Protein AF-S6TTN2-F1 (afdb_monomer_lite)

Structure (mmCIF, N/CA/C/O backbone):
data_AF-S6TTN2-F1
#
_entry.id   AF-S6TTN2-F1
#
loop_
_atom_site.group_PDB
_atom_site.id
_atom_site.type_symbol
_atom_site.label_atom_id
_atom_site.label_alt_id
_atom_site.label_comp_id
_atom_site.label_asym_id
_atom_site.label_entity_id
_atom_site.label_seq_id
_atom_site.pdbx_PDB_ins_code
_atom_site.Cartn_x
_atom_site.Cartn_y
_atom_site.Cartn_z
_atom_site.occupancy
_atom_site.B_iso_or_equiv
_atom_site.auth_seq_id
_atom_site.auth_comp_id
_atom_site.auth_asym_id
_atom_site.auth_atom_id
_atom_site.pdbx_PDB_model_num
ATOM 1 N N . THR A 1 1 ? 13.564 28.630 -13.270 1.00 75.12 1 THR A N 1
ATOM 2 C CA . THR A 1 1 ? 12.794 27.439 -13.694 1.00 75.12 1 THR A CA 1
ATOM 3 C C . THR A 1 1 ? 11.323 27.733 -13.494 1.00 75.12 1 THR A C 1
ATOM 5 O O . THR A 1 1 ? 10.990 28.326 -12.478 1.00 75.12 1 THR A O 1
ATOM 8 N N . THR A 1 2 ? 10.457 27.401 -14.454 1.00 95.94 2 THR A N 1
ATOM 9 C CA . THR A 1 2 ? 8.998 27.529 -14.268 1.00 95.94 2 THR A CA 1
ATOM 10 C C . THR A 1 2 ? 8.430 26.256 -13.643 1.00 95.94 2 THR A C 1
ATOM 12 O O . THR A 1 2 ? 9.112 25.223 -13.615 1.00 95.94 2 THR A O 1
ATOM 15 N N . LEU A 1 3 ? 7.190 26.316 -13.152 1.00 96.75 3 LEU A N 1
ATOM 16 C CA . LEU A 1 3 ? 6.496 25.142 -12.624 1.00 96.75 3 LEU A CA 1
ATOM 17 C C . LEU A 1 3 ? 6.340 24.061 -13.701 1.00 96.75 3 LEU A C 1
ATOM 19 O O . LEU A 1 3 ? 6.606 22.893 -13.437 1.00 96.75 3 LEU A O 1
ATOM 23 N N . GLU A 1 4 ? 5.993 24.447 -14.926 1.00 96.94 4 GLU A N 1
ATOM 24 C CA . GLU A 1 4 ? 5.818 23.544 -16.066 1.00 96.94 4 GLU A CA 1
ATOM 25 C C . GLU A 1 4 ? 7.127 22.831 -16.405 1.00 96.94 4 GLU A C 1
ATOM 27 O O . GLU A 1 4 ? 7.146 21.621 -16.631 1.00 96.94 4 GLU A O 1
ATOM 32 N N . GLN A 1 5 ? 8.244 23.564 -16.395 1.00 96.81 5 GLN A N 1
ATOM 33 C CA . GLN A 1 5 ? 9.552 22.982 -16.670 1.00 96.81 5 GLN A CA 1
ATOM 34 C C . GLN A 1 5 ? 9.994 22.029 -15.553 1.00 96.81 5 GLN A C 1
ATOM 36 O O . GLN A 1 5 ? 10.548 20.961 -15.830 1.00 96.81 5 GLN A O 1
ATOM 41 N N . ALA A 1 6 ? 9.738 22.389 -14.292 1.00 97.31 6 ALA A N 1
ATOM 42 C CA . ALA A 1 6 ? 10.011 21.520 -13.154 1.00 97.31 6 ALA A CA 1
ATOM 43 C C . ALA A 1 6 ? 9.157 20.243 -13.221 1.00 97.31 6 ALA A C 1
ATOM 45 O O . ALA A 1 6 ? 9.702 19.145 -13.120 1.00 97.31 6 ALA A O 1
ATOM 46 N N . ALA A 1 7 ? 7.854 20.370 -13.486 1.00 97.50 7 ALA A N 1
ATOM 47 C CA . ALA A 1 7 ? 6.935 19.245 -13.632 1.00 97.50 7 ALA A CA 1
ATOM 48 C C . ALA A 1 7 ? 7.353 18.315 -14.778 1.00 97.50 7 ALA A C 1
ATOM 50 O O . ALA A 1 7 ? 7.484 17.113 -14.567 1.00 97.50 7 ALA A O 1
ATOM 51 N N . ARG A 1 8 ? 7.663 18.860 -15.964 1.00 97.56 8 ARG A N 1
ATOM 52 C CA . ARG A 1 8 ? 8.171 18.081 -17.107 1.00 97.56 8 ARG A CA 1
ATOM 53 C C . ARG A 1 8 ? 9.429 17.295 -16.746 1.00 97.56 8 ARG A C 1
ATOM 55 O O . ARG A 1 8 ? 9.555 16.132 -17.118 1.00 97.56 8 ARG A O 1
ATOM 62 N N . THR A 1 9 ? 10.341 17.920 -16.007 1.00 97.75 9 THR A N 1
ATOM 63 C CA . THR A 1 9 ? 11.588 17.280 -15.576 1.00 97.75 9 THR A CA 1
ATOM 64 C C . THR A 1 9 ? 11.305 16.127 -14.612 1.00 97.75 9 THR A C 1
ATOM 66 O O . THR A 1 9 ? 11.787 15.020 -14.832 1.00 97.75 9 THR A O 1
ATOM 69 N N . GLN A 1 10 ? 10.486 16.352 -13.581 1.00 97.94 10 GLN A N 1
ATOM 70 C CA . GLN A 1 10 ? 10.132 15.313 -12.607 1.00 97.94 10 GLN A CA 1
ATOM 71 C C . GLN A 1 10 ? 9.367 14.154 -13.256 1.00 97.94 10 GLN A C 1
ATOM 73 O O . GLN A 1 10 ? 9.673 12.994 -12.985 1.00 97.94 10 GLN A O 1
ATOM 78 N N . LEU A 1 11 ? 8.437 14.452 -14.170 1.00 97.56 11 LEU A N 1
ATOM 79 C CA . LEU A 1 11 ? 7.729 13.440 -14.955 1.00 97.56 11 LEU A CA 1
ATOM 80 C C . LEU A 1 11 ? 8.694 12.609 -15.804 1.00 97.56 11 LEU A C 1
ATOM 82 O O . LEU A 1 11 ? 8.561 11.388 -15.838 1.00 97.56 11 LEU A O 1
ATOM 86 N N . GLY A 1 12 ? 9.691 13.237 -16.433 1.00 97.38 12 GLY A N 1
ATOM 87 C CA . GLY A 1 12 ? 10.743 12.527 -17.161 1.00 97.38 12 GLY A CA 1
ATOM 88 C C . GLY A 1 12 ? 11.504 11.540 -16.270 1.00 97.38 12 GLY A C 1
ATOM 89 O O . GLY A 1 12 ? 11.642 10.371 -16.630 1.00 97.38 12 GLY A O 1
ATOM 90 N N . TRP A 1 13 ? 11.918 11.976 -15.076 1.00 97.88 13 TRP A N 1
ATOM 91 C CA . TRP A 1 13 ? 12.626 11.129 -14.110 1.00 97.88 13 TRP A CA 1
ATOM 92 C C . TRP A 1 13 ? 11.796 9.935 -13.637 1.00 97.88 13 TRP A C 1
ATOM 94 O O . TRP A 1 13 ? 12.267 8.798 -13.714 1.00 97.88 13 TRP A O 1
ATOM 104 N N . ILE A 1 14 ? 10.558 10.161 -13.181 1.00 97.31 14 ILE A N 1
ATOM 105 C CA . ILE A 1 14 ? 9.725 9.055 -12.693 1.00 97.31 14 ILE A CA 1
ATOM 106 C C . ILE A 1 14 ? 9.326 8.103 -13.830 1.00 97.31 14 ILE A C 1
ATOM 108 O O . ILE A 1 14 ? 9.233 6.897 -13.612 1.00 97.31 14 ILE A O 1
ATOM 112 N N . THR A 1 15 ? 9.157 8.611 -15.056 1.00 96.25 15 THR A N 1
ATOM 113 C CA . THR A 1 15 ? 8.843 7.781 -16.228 1.00 96.25 15 THR A CA 1
ATOM 114 C C . THR A 1 15 ? 10.025 6.896 -16.596 1.00 96.25 15 THR A C 1
ATOM 116 O O . THR A 1 15 ? 9.835 5.699 -16.777 1.00 96.25 15 THR A O 1
ATOM 119 N N . ALA A 1 16 ? 11.247 7.435 -16.635 1.00 95.81 16 ALA A N 1
ATOM 120 C CA . ALA A 1 16 ? 12.451 6.641 -16.887 1.00 95.81 16 ALA A CA 1
ATOM 121 C C . ALA A 1 16 ? 12.633 5.530 -15.838 1.00 95.81 16 ALA A C 1
ATOM 123 O O . ALA A 1 16 ? 12.901 4.382 -16.189 1.00 95.81 16 ALA A O 1
ATOM 124 N N . TRP A 1 17 ? 12.404 5.843 -14.558 1.00 95.94 17 TRP A N 1
ATOM 125 C CA . TRP A 1 17 ? 12.431 4.850 -13.482 1.00 95.94 17 TRP A CA 1
ATOM 126 C C . TRP A 1 17 ? 11.371 3.748 -13.670 1.00 95.94 17 TRP A C 1
ATOM 128 O O . TRP A 1 17 ? 11.666 2.563 -13.507 1.00 95.94 17 TRP A O 1
ATOM 138 N N . ARG A 1 18 ? 10.141 4.114 -14.064 1.00 96.38 18 ARG A N 1
ATOM 139 C CA . ARG A 1 18 ? 9.062 3.150 -14.351 1.00 96.38 18 ARG A CA 1
ATOM 140 C C . ARG A 1 18 ? 9.333 2.316 -15.601 1.00 96.38 18 ARG A C 1
ATOM 142 O O . ARG A 1 18 ? 8.985 1.143 -15.608 1.00 96.38 18 ARG A O 1
ATOM 149 N N . ILE A 1 19 ? 9.971 2.860 -16.634 1.00 94.56 19 ILE A N 1
ATOM 150 C CA . ILE A 1 19 ? 10.371 2.078 -17.814 1.00 94.56 19 ILE A CA 1
ATOM 151 C C . ILE A 1 19 ? 11.280 0.919 -17.387 1.00 94.56 19 ILE A C 1
ATOM 153 O O . ILE A 1 19 ? 10.983 -0.235 -17.689 1.00 94.56 19 ILE A O 1
ATOM 157 N N . ASP A 1 20 ? 12.325 1.208 -16.610 1.00 93.38 20 ASP A N 1
ATOM 158 C CA . ASP A 1 20 ? 13.263 0.190 -16.127 1.00 93.38 20 ASP A CA 1
ATOM 159 C C . ASP A 1 20 ? 12.567 -0.894 -15.284 1.00 93.38 20 ASP A C 1
ATOM 161 O O . ASP A 1 20 ? 12.729 -2.092 -15.531 1.00 93.38 20 ASP A O 1
ATOM 165 N N . ARG A 1 21 ? 11.741 -0.489 -14.308 1.00 94.38 21 ARG A N 1
ATOM 166 C CA . ARG A 1 21 ? 11.146 -1.419 -13.330 1.00 94.38 21 ARG A CA 1
ATOM 167 C C . ARG A 1 21 ? 9.853 -2.072 -13.767 1.00 94.38 21 ARG A C 1
ATOM 169 O O . ARG A 1 21 ? 9.667 -3.266 -13.542 1.00 94.38 21 ARG A O 1
ATOM 176 N N . TYR A 1 22 ? 8.952 -1.309 -14.364 1.00 95.12 22 TYR A N 1
ATOM 177 C CA . TYR A 1 22 ? 7.606 -1.771 -14.678 1.00 95.12 22 TYR A CA 1
ATOM 178 C C . TYR A 1 22 ? 7.543 -2.339 -16.098 1.00 95.12 22 TYR A C 1
ATOM 180 O O . TYR A 1 22 ? 7.048 -3.449 -16.285 1.00 95.12 22 TYR A O 1
ATOM 188 N N . ALA A 1 23 ? 8.107 -1.647 -17.095 1.00 90.94 23 ALA A N 1
ATOM 189 C CA . ALA A 1 23 ? 7.999 -2.081 -18.490 1.00 90.94 23 ALA A CA 1
ATOM 190 C C . ALA A 1 23 ? 8.924 -3.257 -18.852 1.00 90.94 23 ALA A C 1
ATOM 192 O O . ALA A 1 23 ? 8.562 -4.072 -19.704 1.00 90.94 23 ALA A O 1
ATOM 193 N N . PHE A 1 24 ? 10.078 -3.402 -18.194 1.00 86.50 24 PHE A N 1
ATOM 194 C CA . PHE A 1 24 ? 11.030 -4.496 -18.450 1.00 86.50 24 PHE A CA 1
ATOM 195 C C . PHE A 1 24 ? 11.011 -5.616 -17.397 1.00 86.50 24 PHE A C 1
ATOM 197 O O . PHE A 1 24 ? 11.959 -6.389 -17.291 1.00 86.50 24 PHE A O 1
ATOM 204 N N . ALA A 1 25 ? 9.914 -5.741 -16.639 1.00 75.38 25 ALA A N 1
ATOM 205 C CA . ALA A 1 25 ? 9.649 -6.834 -15.692 1.00 75.38 25 ALA A CA 1
ATOM 206 C C . ALA A 1 25 ? 10.694 -7.038 -14.571 1.00 75.38 25 ALA A C 1
ATOM 208 O O . ALA A 1 25 ? 10.654 -8.060 -13.883 1.00 75.38 25 ALA A O 1
ATOM 209 N N . SER A 1 26 ? 11.578 -6.064 -14.332 1.00 90.69 26 SER A N 1
ATOM 210 C CA . SER A 1 26 ? 12.580 -6.116 -13.257 1.00 90.69 26 SER A CA 1
ATOM 211 C C . SER A 1 26 ? 12.004 -5.781 -11.868 1.00 90.69 26 SER A C 1
ATOM 213 O O . SER A 1 26 ? 12.695 -5.878 -10.852 1.00 90.69 26 SER A O 1
ATOM 215 N N . LEU A 1 27 ? 10.712 -5.422 -11.800 1.00 94.50 27 LEU A N 1
ATOM 216 C CA . LEU A 1 27 ? 9.975 -5.174 -10.559 1.00 94.50 27 LEU A CA 1
ATOM 217 C C . LEU A 1 27 ? 10.109 -6.328 -9.561 1.00 94.50 27 LEU A C 1
ATOM 219 O O . LEU A 1 27 ? 10.346 -6.083 -8.382 1.00 94.50 27 LEU A O 1
ATOM 223 N N . LYS A 1 28 ? 9.987 -7.579 -10.023 1.00 92.25 28 LYS A N 1
ATOM 224 C CA . LYS A 1 28 ? 9.980 -8.761 -9.144 1.00 92.25 28 LYS A CA 1
ATOM 225 C C . LYS A 1 28 ? 11.299 -8.958 -8.393 1.00 92.25 28 LYS A C 1
ATOM 227 O O . LYS A 1 28 ? 11.312 -9.628 -7.369 1.00 92.25 28 LYS A O 1
ATOM 232 N N . GLN A 1 29 ? 12.392 -8.388 -8.891 1.00 94.06 29 GLN A N 1
ATOM 233 C CA . GLN A 1 29 ? 13.716 -8.428 -8.272 1.00 94.06 29 GLN A CA 1
ATOM 234 C C . GLN A 1 29 ? 14.023 -7.156 -7.466 1.00 94.06 29 GLN A C 1
ATOM 236 O O . GLN A 1 29 ? 15.052 -7.084 -6.797 1.00 94.06 29 GLN A O 1
ATOM 241 N N . ALA A 1 30 ? 13.165 -6.135 -7.524 1.00 95.88 30 ALA A N 1
ATOM 242 C CA . ALA A 1 30 ? 13.400 -4.881 -6.831 1.00 95.88 30 ALA A CA 1
ATOM 243 C C . ALA A 1 30 ? 13.130 -5.020 -5.326 1.00 95.88 30 ALA A C 1
ATOM 245 O O . ALA A 1 30 ? 12.055 -5.449 -4.908 1.00 95.88 30 ALA A O 1
ATOM 246 N N . THR A 1 31 ? 14.079 -4.575 -4.499 1.00 96.94 31 THR A N 1
ATOM 247 C CA . THR A 1 31 ? 13.989 -4.679 -3.033 1.00 96.94 31 THR A CA 1
ATOM 248 C C . THR A 1 31 ? 12.707 -4.069 -2.468 1.00 96.94 31 THR A C 1
ATOM 250 O O . THR A 1 31 ? 12.076 -4.682 -1.616 1.00 96.94 31 THR A O 1
ATOM 253 N N . PHE A 1 32 ? 12.275 -2.907 -2.976 1.00 96.12 32 PHE A N 1
ATOM 254 C CA . PHE A 1 32 ? 11.053 -2.251 -2.49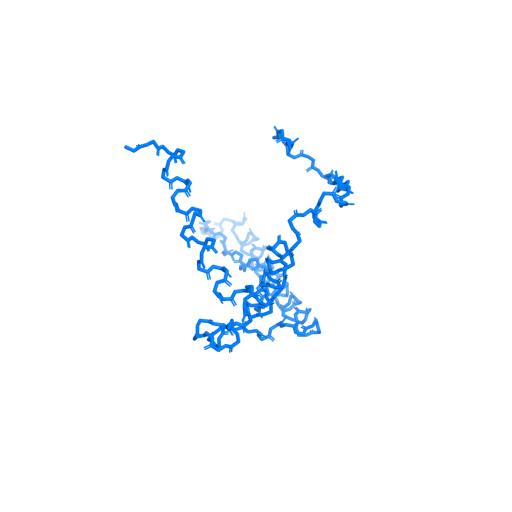5 1.00 96.12 32 PHE A CA 1
ATOM 255 C C . PHE A 1 32 ? 9.787 -3.082 -2.756 1.00 96.12 32 PHE A C 1
ATOM 257 O O . PHE A 1 32 ? 8.849 -3.019 -1.973 1.00 96.12 32 PHE A O 1
ATOM 264 N N . TYR A 1 33 ? 9.759 -3.865 -3.838 1.00 97.31 33 TYR A N 1
ATOM 265 C CA . TYR A 1 33 ? 8.634 -4.737 -4.173 1.00 97.31 33 TYR A CA 1
ATOM 266 C C . TYR A 1 33 ? 8.638 -5.999 -3.311 1.00 97.31 33 TYR A C 1
ATOM 268 O O . TYR A 1 33 ? 7.594 -6.427 -2.829 1.00 97.31 33 TYR A O 1
ATOM 276 N N . LEU A 1 34 ? 9.819 -6.573 -3.072 1.00 96.94 34 LEU A N 1
ATOM 277 C CA . LEU A 1 34 ? 9.982 -7.739 -2.199 1.00 96.94 34 LEU A CA 1
ATOM 278 C C . LEU A 1 34 ? 9.672 -7.428 -0.728 1.00 96.94 34 LEU A C 1
ATOM 280 O O . LEU A 1 34 ? 9.293 -8.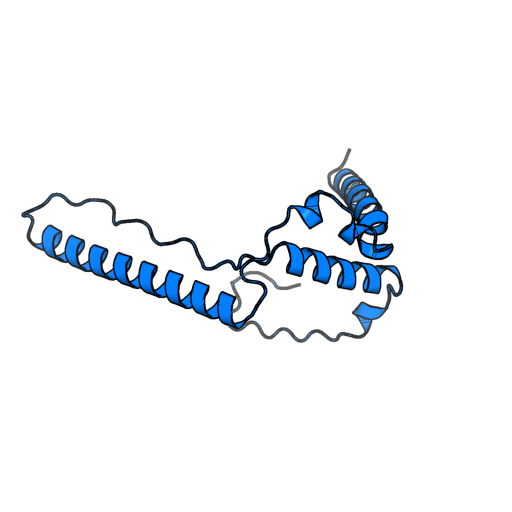325 0.015 1.00 96.94 34 LEU A O 1
ATOM 284 N N . GLN A 1 35 ? 9.844 -6.173 -0.312 1.00 97.69 35 GLN A N 1
ATOM 285 C CA . GLN A 1 35 ? 9.536 -5.699 1.039 1.00 97.69 35 GLN A CA 1
ATOM 286 C C . GLN A 1 35 ? 8.103 -5.173 1.195 1.00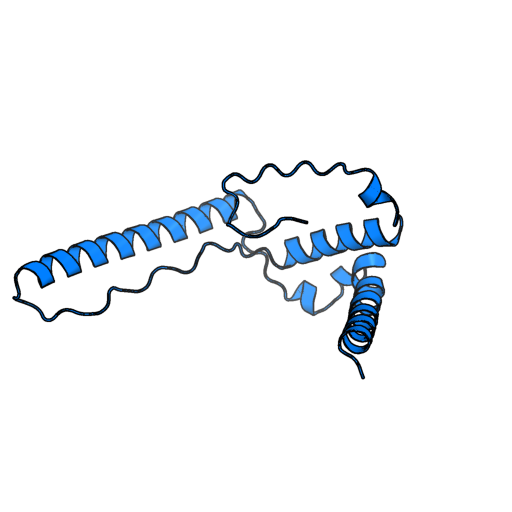 97.69 35 GLN A C 1
ATOM 288 O O . GLN A 1 35 ? 7.702 -4.862 2.316 1.00 97.69 35 GLN A O 1
ATOM 293 N N . ALA A 1 36 ? 7.342 -5.044 0.105 1.00 97.69 36 ALA A N 1
ATOM 294 C CA . ALA A 1 36 ? 5.952 -4.614 0.169 1.00 97.69 36 ALA A CA 1
ATOM 295 C C . ALA A 1 36 ? 5.087 -5.714 0.800 1.00 97.69 36 ALA A C 1
ATOM 297 O O . ALA A 1 36 ? 5.205 -6.888 0.445 1.00 97.69 36 ALA A O 1
ATOM 298 N N . SER A 1 37 ? 4.225 -5.325 1.736 1.00 97.69 37 SER A N 1
ATOM 299 C CA . SER A 1 37 ? 3.256 -6.214 2.367 1.00 97.69 37 SER A CA 1
ATOM 300 C C . SER A 1 37 ? 2.079 -6.513 1.429 1.00 97.69 37 SER A C 1
ATOM 302 O O . SER A 1 37 ? 1.786 -5.746 0.507 1.00 97.69 37 SER A O 1
ATOM 304 N N . ASP A 1 38 ? 1.460 -7.678 1.618 1.00 97.44 38 ASP A N 1
ATOM 305 C CA . ASP A 1 38 ? 0.380 -8.178 0.751 1.00 97.44 38 ASP A CA 1
ATOM 306 C C . ASP A 1 38 ? -0.536 -9.158 1.502 1.00 97.44 38 ASP A C 1
ATOM 308 O O . ASP A 1 38 ? -1.024 -10.144 0.948 1.00 97.44 38 ASP A O 1
ATOM 312 N N . THR A 1 39 ? -0.713 -8.952 2.812 1.00 97.94 39 THR A N 1
ATOM 313 C CA . THR A 1 39 ? -1.411 -9.932 3.662 1.00 97.94 39 THR A CA 1
ATOM 314 C C . THR A 1 39 ? -2.907 -10.041 3.363 1.00 97.94 39 THR A C 1
ATOM 316 O O . THR A 1 39 ? -3.520 -11.054 3.690 1.00 97.94 39 THR A O 1
ATOM 319 N N . GLU A 1 40 ? -3.483 -9.044 2.692 1.00 98.19 40 GLU A N 1
ATOM 320 C CA . GLU A 1 40 ? -4.904 -8.953 2.349 1.00 98.19 40 GLU A CA 1
ATOM 321 C C . GLU A 1 40 ? -5.130 -8.980 0.824 1.00 98.19 40 GLU A C 1
ATOM 323 O O . GLU A 1 40 ? -6.151 -8.503 0.321 1.00 98.19 40 GLU A O 1
ATOM 328 N N . ALA A 1 41 ? -4.180 -9.537 0.063 1.00 96.88 41 ALA A N 1
ATOM 329 C CA . ALA A 1 41 ? -4.328 -9.716 -1.382 1.00 96.88 41 ALA A CA 1
ATOM 330 C C . ALA A 1 41 ? -5.479 -10.668 -1.738 1.00 96.88 41 ALA A C 1
ATOM 332 O O . ALA A 1 41 ? -6.250 -10.408 -2.668 1.00 96.88 41 ALA A O 1
ATOM 333 N N . ASP A 1 42 ? -5.623 -11.747 -0.962 1.00 97.88 42 ASP A N 1
ATOM 334 C CA . ASP A 1 42 ? -6.743 -12.675 -1.074 1.00 97.88 42 ASP A CA 1
ATOM 335 C C . ASP A 1 42 ? -8.060 -11.997 -0.671 1.00 97.88 42 ASP A C 1
ATOM 337 O O . ASP A 1 42 ? -8.160 -11.343 0.370 1.00 97.88 42 ASP A O 1
ATOM 341 N N . GLU A 1 43 ? -9.090 -12.170 -1.497 1.00 97.19 43 GLU A N 1
ATOM 342 C CA . GLU A 1 43 ? -10.390 -11.529 -1.295 1.00 97.19 43 GLU A CA 1
ATOM 343 C C . GLU A 1 43 ? -11.074 -11.950 0.004 1.00 97.19 43 GLU A C 1
ATOM 345 O O . GLU A 1 43 ? -11.621 -11.103 0.710 1.00 97.19 43 GLU A O 1
ATOM 350 N N . THR A 1 44 ? -10.972 -13.225 0.374 1.00 98.19 44 THR A N 1
ATOM 351 C CA . THR A 1 44 ? -11.584 -13.732 1.605 1.00 98.19 44 THR A CA 1
ATOM 352 C C . THR A 1 44 ? -10.906 -13.120 2.828 1.00 98.19 44 THR A C 1
ATOM 354 O O . THR A 1 44 ? -11.577 -12.693 3.772 1.00 98.19 44 THR A O 1
ATOM 357 N N . VAL A 1 45 ? -9.571 -13.032 2.813 1.00 98.12 45 VAL A N 1
ATOM 358 C CA . VAL A 1 45 ? -8.800 -12.406 3.901 1.00 98.12 45 VAL A CA 1
ATOM 359 C C . VAL A 1 45 ? -9.120 -10.915 4.006 1.00 98.12 45 VAL A C 1
ATOM 361 O O . VAL A 1 45 ? -9.368 -10.410 5.105 1.00 98.12 45 VAL A O 1
ATOM 364 N N . ARG A 1 46 ? -9.197 -10.219 2.870 1.00 98.12 46 ARG A N 1
ATOM 365 C CA . ARG A 1 46 ? -9.565 -8.802 2.796 1.00 98.12 46 ARG A CA 1
ATOM 366 C C . ARG A 1 46 ? -10.954 -8.528 3.365 1.00 98.12 46 ARG A C 1
ATOM 368 O O . ARG A 1 46 ? -11.131 -7.593 4.151 1.00 98.12 46 ARG A O 1
ATOM 375 N N . ASP A 1 47 ? -11.942 -9.343 3.013 1.00 98.12 47 ASP A N 1
ATOM 376 C CA . ASP A 1 47 ? -13.305 -9.198 3.522 1.00 98.12 47 ASP A CA 1
ATOM 377 C C . ASP A 1 47 ? -13.376 -9.445 5.031 1.00 98.12 47 ASP A C 1
ATOM 379 O O . ASP A 1 47 ? -14.053 -8.708 5.761 1.00 98.12 47 ASP A O 1
ATOM 383 N N . GLN A 1 48 ? -12.607 -10.412 5.530 1.00 98.31 48 GLN A N 1
ATOM 384 C CA . GLN A 1 48 ? -12.482 -10.662 6.961 1.00 98.31 48 GLN A CA 1
ATOM 385 C C . GLN A 1 48 ? -11.819 -9.485 7.699 1.00 98.31 48 GLN A C 1
ATOM 387 O O . GLN A 1 48 ? -12.282 -9.088 8.779 1.00 98.31 48 GLN A O 1
ATOM 392 N N . ALA A 1 49 ? -10.773 -8.882 7.130 1.00 98.06 49 ALA A N 1
ATOM 393 C CA . ALA A 1 49 ? -10.127 -7.691 7.681 1.00 98.06 49 ALA A CA 1
ATOM 394 C C . ALA A 1 49 ? -11.095 -6.495 7.725 1.00 98.06 49 ALA A C 1
ATOM 396 O O . ALA A 1 49 ? -11.236 -5.824 8.756 1.00 98.06 49 ALA A O 1
ATOM 397 N N . LYS A 1 50 ? -11.868 -6.292 6.651 1.00 98.38 50 LYS A N 1
ATOM 398 C CA . LYS A 1 50 ? -12.914 -5.264 6.568 1.00 98.38 50 LYS A CA 1
ATOM 399 C C . LYS A 1 50 ? -14.003 -5.467 7.616 1.00 98.38 50 LYS A C 1
ATOM 401 O O . LYS A 1 50 ? -14.385 -4.514 8.304 1.00 98.38 50 LYS A O 1
ATOM 406 N N . ALA A 1 51 ? -14.491 -6.696 7.778 1.00 98.38 51 ALA A N 1
ATOM 407 C CA . ALA A 1 51 ? -15.476 -7.040 8.799 1.00 98.38 51 ALA A CA 1
ATOM 408 C C . ALA A 1 51 ? -14.934 -6.766 10.211 1.00 98.38 51 ALA A C 1
ATOM 410 O O . ALA A 1 51 ? -15.612 -6.144 11.033 1.00 98.38 51 ALA A O 1
ATOM 411 N N . THR A 1 52 ? -13.678 -7.136 10.466 1.00 98.19 52 THR A N 1
ATOM 412 C CA . THR A 1 52 ? -12.996 -6.892 11.745 1.00 98.19 52 THR A CA 1
ATOM 413 C C . THR A 1 52 ? -12.891 -5.395 12.050 1.00 98.19 52 THR A C 1
ATOM 415 O O . THR A 1 52 ? -13.291 -4.953 13.131 1.00 98.19 52 THR A O 1
ATOM 418 N N . ARG A 1 53 ? -12.454 -4.574 11.083 1.00 97.94 53 ARG A N 1
ATOM 419 C CA . ARG A 1 53 ? -12.430 -3.107 11.220 1.00 97.94 53 ARG A CA 1
ATOM 420 C C . ARG A 1 53 ? -13.818 -2.549 11.521 1.00 97.94 53 ARG A C 1
ATOM 422 O O . ARG A 1 53 ? -13.960 -1.693 12.396 1.00 97.94 53 ARG A O 1
ATOM 429 N N . ASN A 1 54 ? -14.845 -3.014 10.812 1.00 98.38 54 ASN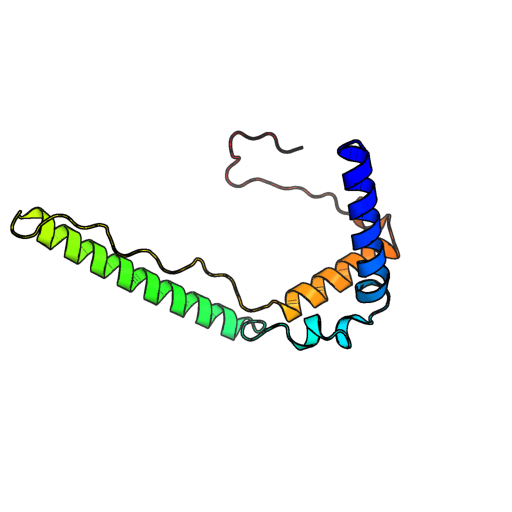 A N 1
ATOM 430 C CA . ASN A 1 54 ? -16.218 -2.543 10.997 1.00 98.38 54 ASN A CA 1
ATOM 431 C C . ASN A 1 54 ? -16.762 -2.881 12.391 1.00 98.38 54 ASN A C 1
ATOM 433 O O . ASN A 1 54 ? -17.391 -2.026 13.019 1.00 98.38 54 ASN A O 1
ATOM 437 N N . ASN A 1 55 ? -16.460 -4.072 12.910 1.00 98.38 55 ASN A N 1
ATOM 438 C CA . ASN A 1 55 ? -16.807 -4.468 14.275 1.00 98.38 55 ASN A CA 1
ATOM 439 C C . ASN A 1 55 ? -16.117 -3.572 15.314 1.00 98.38 55 ASN A C 1
ATOM 441 O O . ASN A 1 55 ? -16.769 -3.081 16.240 1.00 98.38 55 ASN A O 1
ATOM 445 N N . ASN A 1 56 ? -14.831 -3.267 15.119 1.00 98.12 56 ASN A N 1
ATOM 446 C CA . ASN A 1 56 ? -14.095 -2.339 15.982 1.00 98.12 56 ASN A CA 1
ATOM 447 C C . ASN A 1 56 ? -14.716 -0.934 15.954 1.00 98.12 56 ASN A C 1
ATOM 449 O O . ASN A 1 56 ? -14.939 -0.321 17.000 1.00 98.12 56 ASN A O 1
ATOM 453 N N . GLN A 1 57 ? -15.085 -0.443 14.769 1.00 98.25 57 GLN A N 1
ATOM 454 C CA . GLN A 1 57 ? -15.759 0.846 14.622 1.00 98.25 57 GLN A CA 1
ATOM 455 C C . GLN A 1 57 ? -17.147 0.858 15.285 1.00 98.25 57 GLN A C 1
ATOM 457 O O . GLN A 1 57 ? -17.541 1.865 15.881 1.00 98.25 57 GLN A O 1
ATOM 462 N N . ALA A 1 58 ? -17.900 -0.243 15.221 1.00 98.19 58 ALA A N 1
ATOM 463 C CA . ALA A 1 58 ? -19.180 -0.375 15.915 1.00 98.19 58 ALA A CA 1
ATOM 464 C C . ALA A 1 58 ? -19.008 -0.340 17.444 1.00 98.19 58 ALA A C 1
ATOM 466 O O . ALA A 1 58 ? -19.788 0.321 18.136 1.00 98.19 58 ALA A O 1
ATOM 467 N N . ALA A 1 59 ? -17.955 -0.970 17.972 1.00 98.19 59 ALA A N 1
ATOM 468 C CA . ALA A 1 59 ? -17.622 -0.913 19.393 1.00 98.19 59 ALA A CA 1
ATOM 469 C C . ALA A 1 59 ? -17.294 0.519 19.854 1.00 98.19 59 ALA A C 1
ATOM 471 O O . ALA A 1 59 ? -17.840 0.970 20.864 1.00 98.19 59 ALA A O 1
ATOM 472 N N . VAL A 1 60 ? -16.496 1.271 19.083 1.00 98.12 60 VAL A N 1
ATOM 473 C CA . VAL A 1 60 ? -16.227 2.701 19.342 1.00 98.12 60 VAL A CA 1
ATOM 474 C C . VAL A 1 60 ? -17.530 3.503 19.367 1.00 98.12 60 VAL A C 1
ATOM 476 O O . VAL A 1 60 ? -17.785 4.256 20.307 1.00 98.12 60 VAL A O 1
ATOM 479 N N . LYS A 1 61 ? -18.413 3.315 18.376 1.00 98.00 61 LYS A N 1
ATOM 480 C CA . LYS A 1 61 ? -19.721 3.995 18.339 1.00 98.00 61 LYS A CA 1
ATOM 481 C C . LYS A 1 61 ? -20.556 3.693 19.587 1.00 98.00 61 LYS A C 1
ATOM 483 O O . LYS A 1 61 ? -21.132 4.613 20.164 1.00 98.00 61 LYS A O 1
ATOM 488 N N . LYS A 1 62 ? -20.580 2.436 20.043 1.00 97.94 62 LYS A N 1
ATOM 489 C CA . LYS A 1 62 ? -21.278 2.041 21.276 1.00 97.94 62 LYS A CA 1
ATOM 490 C C . LYS A 1 62 ? -20.708 2.758 22.505 1.00 97.94 62 LYS A C 1
ATOM 492 O O . LYS A 1 62 ? -21.485 3.286 23.298 1.00 97.94 62 LYS A O 1
ATOM 497 N N . ARG A 1 63 ? -19.379 2.836 22.641 1.00 96.75 63 ARG A N 1
ATOM 498 C CA . ARG A 1 63 ? -18.718 3.559 23.745 1.00 96.75 63 ARG A CA 1
ATOM 499 C C . ARG A 1 63 ? -19.035 5.053 23.730 1.00 96.75 63 ARG A C 1
ATOM 501 O O . ARG A 1 63 ? -19.362 5.615 24.771 1.00 96.75 63 ARG A O 1
ATOM 508 N N . ARG A 1 64 ? -19.050 5.685 22.553 1.00 96.44 64 ARG A N 1
ATOM 509 C CA . ARG A 1 64 ? -19.456 7.095 22.408 1.00 96.44 64 ARG A CA 1
ATOM 510 C C . ARG A 1 64 ? -20.892 7.336 22.867 1.00 96.44 64 ARG A C 1
ATOM 512 O O . ARG A 1 64 ? -21.147 8.301 23.578 1.00 96.44 64 ARG A O 1
ATOM 519 N N . LEU A 1 65 ? -21.825 6.456 22.497 1.00 95.50 65 LEU A N 1
ATOM 520 C CA . LEU A 1 65 ? -23.218 6.562 22.947 1.00 95.50 65 LEU A CA 1
ATOM 521 C C . LEU A 1 65 ? -23.329 6.453 24.474 1.00 95.50 65 LEU A C 1
ATOM 523 O O . LEU A 1 65 ? -24.074 7.212 25.090 1.00 95.50 65 LEU A O 1
ATOM 527 N N . GLN A 1 66 ? -22.558 5.553 25.090 1.00 93.50 66 GLN A N 1
ATOM 528 C CA . GLN A 1 66 ? -22.498 5.420 26.548 1.00 93.50 66 GLN A CA 1
ATOM 529 C C . GLN A 1 66 ? -21.926 6.678 27.214 1.00 93.50 66 GLN A C 1
ATOM 531 O O . GLN A 1 66 ? -22.510 7.170 28.176 1.00 93.50 66 GLN A O 1
ATOM 536 N N . GLN A 1 67 ? -20.835 7.234 26.681 1.00 93.12 67 GLN A N 1
ATOM 537 C CA . GLN A 1 67 ? -20.254 8.485 27.169 1.00 93.12 67 GLN A CA 1
ATOM 538 C C . GLN A 1 67 ? -21.272 9.632 27.111 1.00 93.12 67 GLN A C 1
ATOM 540 O O . GLN A 1 67 ? -21.512 10.287 28.123 1.00 93.12 67 GLN A O 1
ATOM 545 N N . LEU A 1 68 ? -21.929 9.829 25.964 1.00 93.19 68 LEU A N 1
ATOM 546 C CA . LEU A 1 68 ? -22.944 10.872 25.798 1.00 93.19 68 LEU A CA 1
ATOM 547 C C . LEU A 1 68 ? -24.103 10.711 26.791 1.00 93.19 68 LEU A C 1
ATOM 549 O O . LEU A 1 68 ? -24.587 11.703 27.334 1.00 93.19 68 LEU A O 1
ATOM 553 N N . ALA A 1 69 ? -24.532 9.476 27.066 1.00 91.31 69 ALA A N 1
ATOM 554 C CA . ALA A 1 69 ? -25.583 9.207 28.045 1.00 91.31 69 ALA A CA 1
ATOM 555 C C . ALA A 1 69 ? -25.171 9.584 29.482 1.00 91.31 69 ALA A C 1
ATOM 557 O O . ALA A 1 69 ? -25.994 10.117 30.229 1.00 91.31 69 ALA A O 1
ATOM 558 N N . LEU A 1 70 ? -23.910 9.347 29.864 1.00 89.88 70 LEU A N 1
ATOM 559 C CA . LEU A 1 70 ? -23.370 9.720 31.178 1.00 89.88 70 LEU A CA 1
ATOM 560 C C . LEU A 1 70 ? -23.233 11.242 31.327 1.00 89.88 70 LEU A C 1
ATOM 562 O O . LEU A 1 70 ? -23.665 11.813 32.331 1.00 89.88 70 LEU A O 1
ATOM 566 N N . GLU A 1 71 ? -22.693 11.901 30.303 1.00 91.25 71 GLU A N 1
ATOM 567 C CA . GLU A 1 71 ? -22.485 13.351 30.282 1.00 91.25 71 GLU A CA 1
ATOM 568 C C . GLU A 1 71 ? -23.808 14.134 30.247 1.00 91.25 71 GLU A C 1
ATOM 570 O O . GLU A 1 71 ? -23.891 15.231 30.804 1.00 91.25 71 GLU A O 1
ATOM 575 N N . ARG A 1 72 ? -24.875 13.568 29.656 1.00 86.69 72 ARG A N 1
ATOM 576 C CA . ARG A 1 72 ? -26.196 14.218 29.545 1.00 86.69 72 ARG A CA 1
ATOM 577 C C . ARG A 1 72 ? -26.773 14.639 30.895 1.00 86.69 72 ARG A C 1
ATOM 579 O O . ARG A 1 72 ? -27.434 15.667 30.983 1.00 86.69 72 ARG A O 1
ATOM 586 N N . ASN A 1 73 ? -26.527 13.854 31.940 1.00 79.81 73 ASN A N 1
ATOM 587 C CA . ASN A 1 73 ? -27.104 14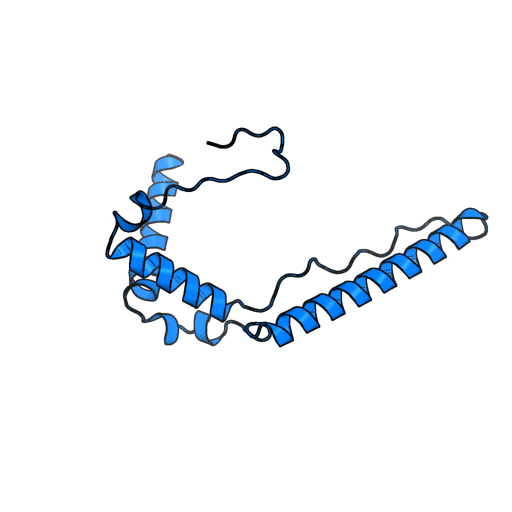.094 33.262 1.00 79.81 73 ASN A CA 1
ATOM 588 C C . ASN A 1 73 ? -26.267 15.069 34.114 1.00 79.81 73 ASN A C 1
ATOM 590 O O . ASN A 1 73 ? -26.548 15.225 35.298 1.00 79.81 73 ASN A O 1
ATOM 594 N N . GLY A 1 74 ? -25.210 15.680 33.557 1.00 73.25 74 GLY A N 1
ATOM 595 C CA . GLY A 1 74 ? -24.368 16.671 34.245 1.00 73.25 74 GLY A CA 1
ATOM 596 C C . GLY A 1 74 ? -23.496 16.112 35.378 1.00 73.25 74 GLY A C 1
ATOM 597 O O . GLY A 1 74 ? -22.772 16.861 36.024 1.00 73.25 74 GLY A O 1
ATOM 598 N N . ARG A 1 75 ? -23.532 14.793 35.612 1.00 71.00 75 ARG A N 1
ATOM 599 C CA . ARG A 1 75 ? -22.769 14.101 36.671 1.00 71.00 75 ARG A CA 1
ATOM 600 C C . ARG A 1 75 ? -21.297 13.898 36.301 1.00 71.00 75 ARG A C 1
ATOM 602 O O . ARG A 1 75 ? -20.513 13.446 37.128 1.00 71.00 75 ARG A O 1
ATOM 609 N N . THR A 1 76 ? -20.925 14.181 35.056 1.00 82.69 76 THR A N 1
ATOM 610 C CA . THR A 1 76 ? -19.572 14.006 34.521 1.00 82.69 76 THR A CA 1
ATOM 611 C C . THR A 1 76 ? -19.258 15.156 33.569 1.00 82.69 76 THR A C 1
ATOM 613 O O . THR A 1 76 ? -20.120 15.570 32.795 1.00 82.69 76 THR A O 1
ATOM 616 N N . ALA A 1 77 ? -18.036 15.691 33.633 1.00 85.31 77 ALA A N 1
ATOM 617 C CA . ALA A 1 77 ? -17.593 16.744 32.721 1.00 85.31 77 ALA A CA 1
ATOM 618 C C . ALA A 1 77 ? -17.557 16.232 31.274 1.00 85.31 77 ALA A C 1
ATOM 620 O O . ALA A 1 77 ? -17.137 15.097 31.037 1.00 85.31 77 ALA A O 1
ATOM 621 N N . LYS A 1 78 ? -17.960 17.085 30.323 1.00 88.81 78 LYS A N 1
ATOM 622 C CA . LYS A 1 78 ? -17.920 16.774 28.889 1.00 88.81 78 LYS A CA 1
ATOM 623 C C . LYS A 1 78 ? -16.483 16.551 28.433 1.00 88.81 78 LYS A C 1
ATOM 625 O O . LYS A 1 78 ? -15.619 17.385 28.708 1.00 88.81 78 LYS A O 1
ATOM 630 N N . LYS A 1 79 ? -16.233 15.458 27.717 1.00 91.69 79 LYS A N 1
ATOM 631 C CA . LYS A 1 79 ? -14.921 15.136 27.145 1.00 91.69 79 LYS A CA 1
ATOM 632 C C . LYS A 1 79 ? -15.031 14.948 25.631 1.00 91.69 79 LYS A C 1
ATOM 634 O O . LYS A 1 79 ? -16.103 14.600 25.137 1.00 91.69 79 LYS A O 1
ATOM 639 N N . PRO A 1 80 ? -13.938 15.145 24.872 1.00 94.56 80 PRO A N 1
ATOM 640 C CA . PRO A 1 80 ? -13.902 14.742 23.473 1.00 94.56 80 PRO A CA 1
ATOM 641 C C . PRO A 1 80 ? -14.295 13.268 23.320 1.00 94.56 80 PRO A C 1
ATOM 643 O O . PRO A 1 80 ? -13.965 12.436 24.167 1.00 94.56 80 PRO A O 1
ATOM 646 N N . LEU A 1 81 ? -15.014 12.950 22.245 1.00 94.75 81 LEU A N 1
ATOM 647 C CA . LEU A 1 81 ? -15.379 11.571 21.935 1.00 94.75 81 LEU A CA 1
ATOM 648 C C . LEU A 1 81 ? -14.147 10.793 21.463 1.00 94.75 81 LEU A C 1
ATOM 650 O O . LEU A 1 81 ? -13.315 11.330 20.732 1.00 94.75 81 LEU A O 1
ATOM 654 N N . GLU A 1 82 ? -14.072 9.514 21.836 1.00 95.19 82 GLU A N 1
ATOM 655 C CA . GLU A 1 82 ? -13.043 8.578 21.357 1.00 95.19 82 GLU A CA 1
ATOM 656 C C . GLU A 1 82 ? -12.920 8.659 19.825 1.00 95.19 82 GLU A C 1
ATOM 658 O O . GLU A 1 82 ? -13.953 8.554 19.164 1.00 95.19 82 GLU A O 1
ATOM 663 N N . PRO A 1 83 ? -11.726 8.836 19.227 1.00 96.75 83 PRO A N 1
ATOM 664 C CA . PRO A 1 83 ? -11.545 8.831 17.774 1.00 96.75 83 PRO A CA 1
ATOM 665 C C . PRO A 1 83 ? -12.029 7.537 17.109 1.00 96.75 83 PRO A C 1
ATOM 667 O O . PRO A 1 83 ? -12.169 6.499 17.747 1.00 96.75 83 PRO A O 1
ATOM 670 N N . GLY A 1 84 ? -12.355 7.611 15.819 1.00 96.75 84 GLY A N 1
ATOM 671 C CA . GLY A 1 84 ? -12.770 6.430 15.060 1.00 96.75 84 GLY A CA 1
ATOM 672 C C . GLY A 1 84 ? -11.582 5.533 14.721 1.00 96.75 84 GLY A C 1
ATOM 673 O O . GLY A 1 84 ? -10.432 5.959 14.797 1.00 96.75 84 GLY A O 1
ATOM 674 N N . VAL A 1 85 ? -11.869 4.309 14.286 1.00 97.38 85 VAL A N 1
ATOM 675 C CA . VAL A 1 85 ? -10.859 3.443 13.666 1.00 97.38 85 VAL A CA 1
ATOM 676 C C . VAL A 1 85 ? -10.515 3.993 12.278 1.00 97.38 85 VAL A C 1
ATOM 678 O O . VAL A 1 85 ? -11.427 4.431 11.566 1.00 97.38 85 VAL A O 1
ATOM 681 N N . LYS A 1 86 ? -9.232 3.925 11.876 1.00 95.75 86 LYS A N 1
ATOM 682 C CA . LYS A 1 86 ? -8.762 4.245 10.510 1.00 95.75 86 LYS A CA 1
ATOM 683 C C . LYS A 1 86 ? -9.706 3.646 9.468 1.00 95.75 86 LYS A C 1
ATOM 685 O O . LYS A 1 86 ? -10.267 2.564 9.684 1.00 95.75 86 LYS A O 1
ATOM 690 N N . ASP A 1 87 ? -9.912 4.359 8.368 1.00 96.12 87 ASP A N 1
ATOM 691 C CA . ASP A 1 87 ? -10.649 3.815 7.233 1.00 96.12 87 ASP A CA 1
ATOM 692 C C . ASP A 1 87 ? -10.012 2.536 6.708 1.00 96.12 87 ASP A C 1
ATOM 694 O O . ASP A 1 87 ? -8.806 2.315 6.846 1.00 96.12 87 ASP A O 1
ATOM 698 N N . PHE A 1 88 ? -10.881 1.655 6.210 1.00 97.38 88 PHE A N 1
ATOM 699 C CA . PHE A 1 88 ? -10.443 0.376 5.691 1.00 97.38 88 PHE A CA 1
ATOM 700 C C . PHE A 1 88 ? -9.632 0.617 4.424 1.00 97.38 88 PHE A C 1
ATOM 702 O O . PHE A 1 88 ? -10.104 1.266 3.493 1.00 97.38 88 PHE A O 1
ATOM 709 N N . ASP A 1 89 ? -8.418 0.102 4.441 1.00 96.75 89 ASP A N 1
ATOM 710 C CA . ASP A 1 89 ? -7.394 0.292 3.434 1.00 96.75 89 ASP A CA 1
ATOM 711 C C . ASP A 1 89 ? -6.597 -1.001 3.444 1.00 96.75 89 ASP A C 1
ATOM 713 O O . ASP A 1 89 ? -5.947 -1.304 4.448 1.00 96.75 89 ASP A O 1
ATOM 717 N N . ALA A 1 90 ? -6.814 -1.808 2.410 1.00 97.25 90 ALA A N 1
ATOM 718 C CA . ALA A 1 90 ? -6.390 -3.193 2.421 1.00 97.25 90 ALA A CA 1
ATOM 719 C C . ALA A 1 90 ? -4.871 -3.296 2.270 1.00 97.25 90 ALA A C 1
ATOM 721 O O . ALA A 1 90 ? -4.270 -2.579 1.467 1.00 97.25 90 ALA A O 1
ATOM 722 N N . ASP A 1 91 ? -4.257 -4.223 2.996 1.00 97.94 91 ASP A N 1
ATOM 723 C CA . ASP A 1 91 ? -2.830 -4.512 2.874 1.00 97.94 91 ASP A CA 1
ATOM 724 C C . ASP A 1 91 ? -2.525 -5.305 1.592 1.00 97.94 91 ASP A C 1
ATOM 726 O O . ASP A 1 91 ? -2.415 -6.533 1.599 1.00 97.94 91 ASP A O 1
ATOM 730 N N . MET A 1 92 ? -2.443 -4.578 0.477 1.00 97.88 92 MET A N 1
ATOM 731 C CA . MET A 1 92 ? -2.287 -5.115 -0.880 1.00 97.88 92 MET A CA 1
ATOM 732 C C . MET A 1 92 ? -1.183 -4.400 -1.671 1.00 97.88 92 MET A C 1
ATOM 734 O O . MET A 1 92 ? -1.282 -4.228 -2.890 1.00 97.88 92 MET A O 1
ATOM 738 N N . ALA A 1 93 ? -0.159 -3.885 -0.987 1.00 98.06 93 ALA A N 1
ATOM 739 C CA . ALA A 1 93 ? 0.835 -3.021 -1.617 1.00 98.06 93 ALA A CA 1
ATOM 740 C C . ALA A 1 93 ? 1.596 -3.749 -2.736 1.00 98.06 93 ALA A C 1
ATOM 742 O O . ALA A 1 93 ? 1.810 -3.181 -3.809 1.00 98.06 93 ALA A O 1
ATOM 743 N N . GLN A 1 94 ? 1.975 -5.014 -2.528 1.00 97.75 94 GLN A N 1
ATOM 744 C CA . GLN A 1 94 ? 2.670 -5.787 -3.557 1.00 97.75 94 GLN A CA 1
ATOM 745 C C . GLN A 1 94 ? 1.761 -6.066 -4.765 1.00 97.75 94 GLN A C 1
ATOM 747 O O . GLN A 1 94 ? 2.185 -5.882 -5.911 1.00 97.75 94 GLN A O 1
ATOM 752 N N . THR A 1 95 ? 0.502 -6.439 -4.526 1.00 97.06 95 THR A N 1
ATOM 753 C CA . THR A 1 95 ? -0.497 -6.650 -5.580 1.00 97.06 95 THR A CA 1
ATOM 754 C C . THR A 1 95 ? -0.745 -5.379 -6.397 1.00 97.06 95 THR A C 1
ATOM 756 O O . THR A 1 95 ? -0.656 -5.423 -7.626 1.00 97.06 95 THR A O 1
ATOM 759 N N . GLN A 1 96 ? -0.932 -4.230 -5.745 1.00 97.56 96 GLN A N 1
ATOM 760 C CA . GLN A 1 96 ? -1.128 -2.939 -6.414 1.00 97.56 96 GLN A CA 1
ATOM 761 C C . GLN A 1 96 ? 0.092 -2.516 -7.243 1.00 97.56 96 GLN A C 1
ATOM 763 O O . GLN A 1 96 ? -0.055 -2.044 -8.370 1.00 97.56 96 GLN A O 1
ATOM 768 N N . LEU A 1 97 ? 1.313 -2.708 -6.728 1.00 97.19 97 LEU A N 1
ATOM 769 C CA . LEU A 1 97 ? 2.542 -2.420 -7.477 1.00 97.19 97 LEU A CA 1
ATOM 770 C C . LEU A 1 97 ? 2.657 -3.289 -8.734 1.00 97.19 97 LEU A C 1
ATOM 772 O O . LEU A 1 97 ? 3.065 -2.799 -9.788 1.00 97.19 97 LEU A O 1
ATOM 776 N N . ARG A 1 98 ? 2.292 -4.572 -8.632 1.00 96.19 98 ARG A N 1
ATOM 777 C CA . ARG A 1 98 ? 2.280 -5.501 -9.767 1.00 96.19 98 ARG A CA 1
ATOM 778 C C . ARG A 1 98 ? 1.274 -5.063 -10.830 1.00 96.19 98 ARG A C 1
ATOM 780 O O . ARG A 1 98 ? 1.617 -5.065 -12.009 1.00 96.19 98 ARG A O 1
ATOM 787 N N . GLU A 1 99 ? 0.060 -4.697 -10.435 1.00 95.50 99 GLU A N 1
ATOM 788 C CA . GLU A 1 99 ? -1.001 -4.263 -11.354 1.00 95.50 99 GLU A CA 1
ATOM 789 C C . GLU A 1 99 ? -0.650 -2.944 -12.037 1.00 95.50 99 GLU A C 1
ATOM 791 O O . GLU A 1 99 ? -0.649 -2.875 -13.265 1.00 95.50 99 GLU A O 1
ATOM 796 N N . ALA A 1 100 ? -0.189 -1.955 -11.270 1.00 95.19 100 ALA A N 1
ATOM 797 C CA . ALA A 1 100 ? 0.303 -0.693 -11.813 1.00 95.19 100 ALA A CA 1
ATOM 798 C C . ALA A 1 100 ? 1.461 -0.895 -12.806 1.00 95.19 100 ALA A C 1
ATOM 800 O O . ALA A 1 100 ? 1.583 -0.164 -13.791 1.00 95.19 100 ALA A O 1
ATOM 801 N N . ALA A 1 101 ? 2.323 -1.890 -12.572 1.00 95.56 101 ALA A N 1
ATOM 802 C CA . ALA A 1 101 ? 3.393 -2.215 -13.503 1.00 95.56 101 ALA A CA 1
ATOM 803 C C . ALA A 1 101 ? 2.888 -2.842 -14.804 1.00 95.56 101 ALA A C 1
ATOM 805 O O . ALA A 1 101 ? 3.403 -2.506 -15.870 1.00 95.56 101 ALA A O 1
ATOM 806 N N . VAL A 1 102 ? 1.874 -3.709 -14.732 1.00 93.75 102 VAL A N 1
ATOM 807 C CA . VAL A 1 102 ? 1.219 -4.285 -15.915 1.00 93.75 102 VAL A CA 1
ATOM 808 C C . VAL A 1 102 ? 0.543 -3.191 -16.739 1.00 93.75 102 VAL A C 1
ATOM 810 O O . VAL A 1 102 ? 0.779 -3.118 -17.945 1.00 93.75 102 VAL A O 1
ATOM 813 N N . GLU A 1 103 ? -0.223 -2.307 -16.099 1.00 92.19 103 GLU A N 1
ATOM 814 C CA . GLU A 1 103 ? -0.887 -1.177 -16.760 1.00 92.19 103 GLU A CA 1
ATOM 815 C C . GLU A 1 103 ? 0.121 -0.242 -17.434 1.00 92.19 103 GLU A C 1
ATOM 817 O O . GLU A 1 103 ? -0.021 0.095 -18.611 1.00 92.19 103 GLU A O 1
ATOM 822 N N . PHE A 1 104 ? 1.185 0.134 -16.717 1.00 93.50 104 PHE A N 1
ATOM 823 C CA . PHE A 1 104 ? 2.234 0.985 -17.271 1.00 93.50 104 PHE A CA 1
ATOM 824 C C . PHE A 1 104 ? 2.951 0.312 -18.446 1.00 93.50 104 PHE A C 1
ATOM 826 O O . PHE A 1 104 ? 3.196 0.954 -19.464 1.00 93.50 104 PHE A O 1
ATOM 833 N N . ALA A 1 105 ? 3.289 -0.976 -18.331 1.00 92.19 105 ALA A N 1
ATOM 834 C CA . ALA A 1 105 ? 3.959 -1.715 -19.396 1.00 92.19 105 ALA A CA 1
ATOM 835 C C . ALA A 1 105 ? 3.091 -1.826 -20.658 1.00 92.19 105 ALA A C 1
ATOM 837 O O . ALA A 1 105 ? 3.627 -1.738 -21.763 1.00 92.19 105 ALA A O 1
ATOM 838 N N . ALA A 1 106 ? 1.777 -2.012 -20.500 1.00 90.69 106 ALA A N 1
ATOM 839 C CA . ALA A 1 106 ? 0.829 -2.018 -21.610 1.00 90.69 106 ALA A CA 1
ATOM 840 C C . ALA A 1 106 ? 0.793 -0.648 -22.302 1.00 90.69 106 ALA A C 1
ATOM 842 O O . ALA A 1 106 ? 1.087 -0.565 -23.491 1.00 90.69 106 ALA A O 1
ATOM 843 N N . ALA A 1 107 ? 0.564 0.428 -21.541 1.00 90.12 107 ALA A N 1
ATOM 844 C CA . ALA A 1 107 ? 0.511 1.790 -22.074 1.00 90.12 107 ALA A CA 1
ATOM 845 C C . ALA A 1 107 ? 1.842 2.263 -22.690 1.00 90.12 107 ALA A C 1
ATOM 847 O O . ALA A 1 107 ? 1.851 3.069 -23.612 1.00 90.12 107 ALA A O 1
ATOM 848 N N . TYR A 1 108 ? 2.983 1.779 -22.191 1.00 90.44 108 TYR A N 1
ATOM 849 C CA . TYR A 1 108 ? 4.294 2.121 -22.746 1.00 90.44 108 TYR A CA 1
ATOM 850 C C . TYR A 1 108 ? 4.557 1.455 -24.105 1.00 90.44 108 TYR A C 1
ATOM 852 O O . TYR A 1 108 ? 5.187 2.059 -24.970 1.00 90.44 108 TYR A O 1
ATOM 860 N N . ARG A 1 109 ? 4.110 0.205 -24.288 1.00 89.50 109 ARG A N 1
ATOM 861 C CA . ARG A 1 109 ? 4.325 -0.561 -25.530 1.00 89.50 109 ARG A CA 1
ATOM 862 C C . ARG A 1 109 ? 3.303 -0.232 -26.610 1.00 89.50 109 ARG A C 1
ATOM 864 O O . ARG A 1 109 ? 3.645 -0.296 -27.785 1.00 89.50 109 ARG A O 1
ATOM 871 N N . ASP A 1 110 ? 2.087 0.101 -26.201 1.00 87.94 110 ASP A N 1
ATOM 872 C CA . ASP A 1 110 ? 1.003 0.531 -27.074 1.00 87.94 110 ASP A CA 1
ATOM 873 C C . ASP A 1 110 ? 0.393 1.833 -26.521 1.00 87.94 110 ASP A C 1
ATOM 875 O O . ASP A 1 110 ? -0.539 1.799 -25.711 1.00 87.94 110 ASP A O 1
ATOM 879 N N . PRO A 1 111 ? 0.944 2.996 -26.913 1.00 74.38 111 PRO A N 1
ATOM 880 C CA . PRO A 1 111 ? 0.473 4.298 -26.442 1.00 74.38 111 PRO A CA 1
ATOM 881 C C . PRO A 1 111 ? -0.974 4.614 -26.841 1.00 74.38 111 PRO A C 1
ATOM 883 O O . PRO A 1 111 ? -1.630 5.408 -26.164 1.00 74.38 111 PRO A O 1
ATOM 886 N N . ASP A 1 112 ? -1.486 3.978 -27.899 1.00 74.75 112 ASP A N 1
ATOM 887 C CA . ASP A 1 112 ? -2.838 4.201 -28.413 1.00 74.75 112 ASP A CA 1
ATOM 888 C C . ASP A 1 112 ? -3.886 3.320 -27.706 1.00 74.75 112 ASP A C 1
ATOM 890 O O . ASP A 1 112 ? -5.085 3.595 -27.799 1.00 74.75 112 ASP A O 1
ATOM 894 N N . HIS A 1 113 ? -3.462 2.332 -26.907 1.00 64.88 113 HIS A N 1
ATOM 895 C CA . HIS A 1 113 ? -4.317 1.385 -26.177 1.00 64.88 113 HIS A CA 1
ATOM 896 C C . HIS A 1 113 ? -5.425 2.050 -25.330 1.00 64.88 113 HIS A C 1
ATOM 898 O O . HIS A 1 113 ? -6.525 1.514 -25.196 1.00 64.88 113 HIS A O 1
ATOM 904 N N . GLN A 1 114 ? -5.171 3.240 -24.772 1.00 56.28 114 GLN A N 1
ATOM 905 C CA . GLN A 1 114 ? -6.135 3.968 -23.930 1.00 56.28 114 GLN A CA 1
ATOM 906 C C . GLN A 1 114 ? -7.181 4.757 -24.739 1.00 56.28 114 GLN A C 1
ATOM 908 O O . GLN A 1 114 ? -8.258 5.057 -24.228 1.00 56.28 114 GLN A O 1
ATOM 913 N N . THR A 1 115 ? -6.901 5.082 -26.006 1.00 53.97 115 THR A N 1
ATOM 914 C CA . THR A 1 115 ? -7.810 5.879 -26.855 1.00 53.97 115 THR A CA 1
ATOM 915 C C . THR A 1 115 ? -9.067 5.106 -27.273 1.00 53.97 115 THR A C 1
ATOM 917 O O . THR A 1 115 ? -10.078 5.715 -27.618 1.00 53.97 115 THR A O 1
ATOM 920 N N . SER A 1 116 ? -9.046 3.772 -27.167 1.00 50.88 116 SER A N 1
ATOM 921 C CA . SER A 1 116 ? -10.193 2.903 -27.460 1.00 50.88 116 SER A CA 1
ATOM 922 C C . SER A 1 116 ? -11.164 2.725 -26.280 1.00 50.88 116 SER A C 1
ATOM 924 O O . SER A 1 116 ? -12.245 2.163 -26.469 1.00 50.88 116 SER A O 1
ATOM 926 N N . MET A 1 117 ? -10.816 3.173 -25.068 1.00 54.16 117 MET A N 1
ATOM 927 C CA . MET A 1 117 ? -11.665 3.034 -23.879 1.00 54.16 117 MET A CA 1
ATOM 928 C C . MET A 1 117 ? -12.549 4.278 -23.717 1.00 54.16 117 MET A C 1
ATOM 930 O O . MET A 1 117 ? -12.222 5.196 -22.963 1.00 54.16 117 MET A O 1
ATOM 934 N N . LEU A 1 118 ? -13.683 4.329 -24.428 1.00 48.62 118 LEU A N 1
ATOM 935 C CA . LEU A 1 118 ? -14.737 5.321 -24.171 1.00 48.62 118 LEU A CA 1
ATOM 936 C C . LEU A 1 118 ? -15.213 5.179 -22.716 1.00 48.62 118 LEU A C 1
ATOM 938 O O . LEU A 1 118 ? -16.016 4.312 -22.381 1.00 48.62 118 LEU A O 1
ATOM 942 N N . SER A 1 119 ? -14.676 6.022 -21.840 1.00 58.50 119 SER A N 1
ATOM 943 C CA . SER A 1 119 ? -14.921 5.959 -20.404 1.00 58.50 119 SER A CA 1
ATOM 94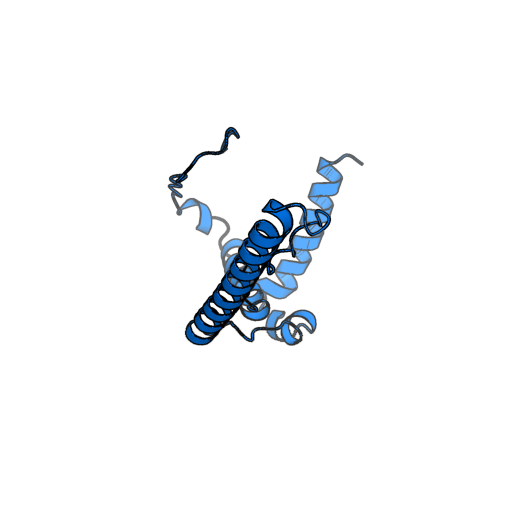4 C C . SER A 1 119 ? -16.161 6.784 -20.073 1.00 58.50 119 SER A C 1
ATOM 946 O O . SER A 1 119 ? -16.093 8.005 -19.955 1.00 58.50 119 SER A O 1
ATOM 948 N N . GLN A 1 120 ? -17.318 6.131 -19.938 1.00 54.62 120 GLN A N 1
ATOM 949 C CA . GLN A 1 120 ? -18.514 6.779 -19.404 1.00 54.62 120 GLN A CA 1
ATOM 950 C C . GLN A 1 120 ? -18.484 6.694 -17.875 1.00 54.62 120 GLN A C 1
ATOM 952 O O . GLN A 1 120 ? -18.753 5.648 -17.291 1.00 54.62 120 GLN A O 1
ATOM 957 N N . VAL A 1 121 ? -18.160 7.806 -17.216 1.00 60.84 121 VAL A N 1
ATOM 958 C CA . VAL A 1 121 ? -18.247 7.933 -15.756 1.00 60.84 121 VAL A CA 1
ATOM 959 C C . VAL A 1 121 ? -19.578 8.591 -15.412 1.00 60.84 121 VAL A C 1
ATOM 961 O O . VAL A 1 121 ? -19.827 9.730 -15.797 1.00 60.84 121 VAL A O 1
ATOM 964 N N . THR A 1 122 ? -20.449 7.890 -14.684 1.00 58.62 122 THR A N 1
ATOM 965 C CA . THR A 1 122 ? -21.658 8.492 -14.096 1.00 58.62 122 THR A CA 1
ATOM 966 C C . THR A 1 122 ? -21.391 8.769 -12.615 1.00 58.62 122 THR A C 1
ATOM 968 O O . THR A 1 122 ? -21.358 7.828 -11.820 1.00 58.62 122 THR A O 1
ATOM 971 N N . PRO A 1 123 ? -21.142 10.023 -12.202 1.00 60.66 123 PRO A N 1
ATOM 972 C CA . PRO A 1 123 ? -20.893 10.322 -10.799 1.00 60.66 123 PRO A CA 1
ATOM 973 C C . PRO A 1 123 ? -22.176 10.124 -9.982 1.00 60.66 123 PRO A C 1
ATOM 975 O O . PRO A 1 123 ? -23.187 10.777 -10.226 1.00 60.66 123 PRO A O 1
ATOM 978 N N . ALA A 1 124 ? -22.125 9.241 -8.980 1.00 66.25 124 ALA A N 1
ATOM 979 C CA . ALA A 1 124 ? -23.264 8.936 -8.107 1.00 66.25 124 ALA A CA 1
ATOM 980 C C . ALA A 1 124 ? -23.664 10.101 -7.176 1.00 66.25 124 ALA A C 1
ATOM 982 O O . ALA A 1 124 ? -24.736 10.061 -6.588 1.00 66.25 124 ALA A O 1
ATOM 983 N N . ASN A 1 125 ? -22.805 11.119 -7.045 1.00 63.22 125 ASN A N 1
ATOM 984 C CA . ASN A 1 125 ? -23.063 12.426 -6.440 1.00 63.22 125 ASN A CA 1
ATOM 985 C C . ASN A 1 125 ? -21.949 13.368 -6.911 1.00 63.22 125 ASN A C 1
ATOM 987 O O . ASN A 1 125 ? -20.804 13.221 -6.484 1.00 63.22 125 ASN A O 1
ATOM 991 N N . ALA A 1 126 ? -22.249 14.304 -7.811 1.00 57.47 126 ALA A N 1
ATOM 992 C CA . ALA A 1 126 ? -21.252 15.265 -8.270 1.00 57.47 126 ALA A CA 1
ATOM 993 C C . ALA A 1 126 ? -20.936 16.265 -7.135 1.00 57.47 126 ALA A C 1
ATOM 995 O O . ALA A 1 126 ? -21.842 16.986 -6.706 1.00 57.47 126 ALA A O 1
ATOM 996 N N . PRO A 1 127 ? -19.691 16.346 -6.618 1.00 62.03 127 PRO A N 1
ATOM 997 C CA . PRO A 1 127 ? -19.279 17.522 -5.856 1.00 62.03 127 PRO A CA 1
ATOM 998 C C . PRO A 1 127 ? -19.404 18.772 -6.753 1.00 62.03 127 PRO A C 1
ATOM 1000 O O . PRO A 1 127 ? -19.394 18.635 -7.976 1.00 62.03 127 PRO A O 1
ATOM 1003 N N . PRO A 1 128 ? -19.487 19.999 -6.204 1.00 61.59 128 PRO A N 1
ATOM 1004 C CA . PRO A 1 128 ? -19.642 21.235 -6.988 1.00 61.59 128 PRO A CA 1
ATOM 1005 C C . PRO A 1 128 ? -18.383 21.631 -7.794 1.00 61.59 128 PRO A C 1
ATOM 1007 O O . PRO A 1 128 ? -18.131 22.809 -8.029 1.00 61.59 128 PRO A O 1
ATOM 1010 N N . VAL A 1 129 ? -17.561 20.662 -8.195 1.00 67.00 129 VAL A N 1
ATOM 1011 C CA . VAL A 1 129 ? -16.300 20.854 -8.907 1.00 67.00 129 VAL A CA 1
ATOM 1012 C C . VAL A 1 129 ? -16.471 20.339 -10.330 1.00 67.00 129 VAL A C 1
ATOM 1014 O O . VAL A 1 129 ? -16.999 19.248 -10.541 1.00 67.00 129 VAL A O 1
ATOM 1017 N N . ALA A 1 130 ? -16.035 21.139 -11.304 1.00 68.38 130 ALA A N 1
ATOM 1018 C CA . ALA A 1 130 ? -16.035 20.748 -12.705 1.00 68.38 130 ALA A CA 1
ATOM 1019 C C . ALA A 1 130 ? -15.217 19.463 -12.906 1.00 68.38 130 ALA A C 1
ATOM 1021 O O . ALA A 1 130 ? -14.077 19.364 -12.449 1.00 68.38 130 ALA A O 1
ATOM 1022 N N . VAL A 1 131 ? -15.823 18.499 -13.594 1.00 63.25 131 VAL A N 1
ATOM 1023 C CA . VAL A 1 131 ? -15.172 17.280 -14.074 1.00 63.25 131 VAL A CA 1
ATOM 1024 C C . VAL A 1 131 ? -14.806 17.553 -15.533 1.00 63.25 131 VAL A C 1
ATOM 1026 O O . VAL A 1 131 ? -15.708 17.747 -16.347 1.00 63.25 131 VAL A O 1
ATOM 1029 N N . TYR A 1 132 ? -13.509 17.666 -15.820 1.00 57.22 132 TYR A N 1
ATOM 1030 C CA . TYR A 1 132 ? -12.955 17.854 -17.167 1.00 57.22 132 TYR A CA 1
ATOM 1031 C C . TYR A 1 132 ? -12.415 16.536 -17.710 1.00 57.22 132 TYR A C 1
ATOM 1033 O O . TYR A 1 132 ? -11.888 15.752 -16.886 1.00 57.22 132 TYR A O 1
#

Sequence (132 aa):
TTLEQAARTQLGWITAWRIDRYAFASLKQATFYLQASDTEADETVRDQAKATRNNNQAAVKKRRLQQLALERNGRTAKKPLEPGVKDFDADMAQTQLREAAVEFAAAYRDPDHQTSMLSQVTPANAPPVAVY

Secondary structure (DSSP, 8-state):
--HHHHHHHHHHHHHHHHIIIIITSGGGG-HHHHTS--TT-SHHHHHHHHHHHHHHHHHHHHHHHHHHHHHHTTSS---PPPPPP-----S-HHHHHHHHHHHHHHHHH-TTTTTT-------SS--SS---

Organism: NCBI:txid1194404

Foldseek 3Di:
DDPVVVVVVVCVVVLVVLCVQQQVVVVVVDPVLVPQFAQQVDPVSLVVVVVVLVVQQVVLVVVQVVLCVCVVVVPDDDDDRDDGRDPRDGSGGNVVVNVVSVVSNVCVVPVCVVVPDPDDDDPPDDDPDDDD

pLDDT: mean 88.91, std 13.76, range [48.62, 98.38]

InterPro domains:
  IPR054388 T6SS, Phospholipase effector Tle1-like, C-terminal domain [PF22137] (1-116)

Radius of gyration: 23.17 Å; chains: 1; bounding box: 41×41×65 Å